Protein AF-A0A8S3XI68-F1 (afdb_monomer)

Mean predicted aligned error: 11.48 Å

Nearest PDB structures (foldseek):
  2hn2-assembly1_A  TM=7.225E-01  e=7.535E+00  Thermotoga maritima
  3q84-assembly1_A  TM=5.948E-01  e=7.078E+00  Homo sapiens

Secondary structure (DSSP, 8-state):
---HHHHHHHHHHTT--HHHHHHHHHHHHHHHHHHHHHHHHHHHHHHHHHHHHHHHHHHHHHH---TT-HHHHHHHHHHHHHHHSPP-

Sequence (88 aa):
MKRLYESKPLQNYSKYTGSLRKTKFVALKRGLKSQLSLFTKANTKQESAALASFRVALEIGKRGKPFTDGEMVKECLIAVVEKICPKK

Radius of gyration: 25.48 Å; Cα contacts (8 Å, |Δi|>4): 32; chains: 1; bounding box: 45×17×73 Å

Solvent-accessible surface area (backbone atoms only — not comparable to full-atom values): 5105 Å² total; per-residue (Å²): 134,83,58,76,77,62,59,59,55,52,69,72,46,64,84,48,50,78,69,57,33,53,54,51,49,54,52,48,54,50,52,51,50,58,62,48,49,55,56,54,58,54,45,57,56,51,51,28,49,51,54,20,51,52,51,36,52,50,53,46,63,74,65,73,58,66,90,79,40,65,68,63,49,51,53,37,51,51,54,31,48,70,48,65,48,80,84,128

Organism: Parnassius apollo (NCBI:txid110799)

Structure (mmCIF, N/CA/C/O backbone):
data_AF-A0A8S3XI68-F1
#
_entry.id   AF-A0A8S3XI68-F1
#
loop_
_atom_site.group_PDB
_atom_site.id
_atom_site.type_symbol
_atom_site.label_atom_id
_atom_site.label_alt_id
_atom_site.label_comp_id
_atom_site.label_asym_id
_atom_site.label_entity_id
_atom_site.label_seq_id
_atom_site.pdbx_PDB_ins_code
_atom_site.Cartn_x
_atom_site.Cartn_y
_atom_site.Cartn_z
_atom_site.occupancy
_atom_site.B_iso_or_equiv
_atom_site.auth_seq_id
_atom_site.auth_comp_id
_atom_site.auth_asym_id
_atom_site.auth_atom_id
_atom_site.pdbx_PDB_model_num
ATOM 1 N N . MET A 1 1 ? 4.104 0.525 48.383 1.00 55.22 1 MET A N 1
ATOM 2 C CA . MET A 1 1 ? 4.263 1.416 47.211 1.00 55.22 1 MET A CA 1
ATOM 3 C C . MET A 1 1 ? 3.293 0.946 46.128 1.00 55.22 1 MET A C 1
ATOM 5 O O . MET A 1 1 ? 3.478 -0.140 45.597 1.00 55.22 1 MET A O 1
ATOM 9 N N . LYS A 1 2 ? 2.183 1.658 45.895 1.00 58.44 2 LYS A N 1
ATOM 10 C CA . LYS A 1 2 ? 1.139 1.218 44.947 1.00 58.44 2 LYS A CA 1
ATOM 11 C C . LYS A 1 2 ? 1.614 1.519 43.522 1.00 58.44 2 LYS A C 1
ATOM 13 O O . LYS A 1 2 ? 2.018 2.651 43.259 1.00 58.44 2 LYS A O 1
ATOM 18 N N . ARG A 1 3 ? 1.626 0.525 42.626 1.00 68.31 3 ARG A N 1
ATOM 19 C CA . ARG A 1 3 ? 2.145 0.693 41.257 1.00 68.31 3 ARG A CA 1
ATOM 20 C C . ARG A 1 3 ? 1.352 1.788 40.540 1.00 68.31 3 ARG A C 1
ATOM 22 O O . ARG A 1 3 ? 0.127 1.742 40.505 1.00 68.31 3 ARG A O 1
ATOM 29 N N . LEU A 1 4 ? 2.047 2.754 39.938 1.00 60.59 4 LEU A N 1
ATOM 30 C CA . LEU A 1 4 ? 1.448 3.891 39.218 1.00 60.59 4 LEU A CA 1
ATOM 31 C C . LEU A 1 4 ? 0.504 3.446 38.078 1.00 60.59 4 LEU A C 1
ATOM 33 O O . LEU A 1 4 ? -0.412 4.172 37.695 1.00 60.59 4 LEU A O 1
ATOM 37 N N . TYR A 1 5 ? 0.714 2.228 37.570 1.00 57.50 5 TYR A N 1
ATOM 38 C CA . TYR A 1 5 ? -0.152 1.560 36.601 1.00 57.50 5 TYR A CA 1
ATOM 39 C C . TYR A 1 5 ? -1.535 1.202 37.165 1.00 57.50 5 TYR A C 1
ATOM 41 O O . TYR A 1 5 ? -2.513 1.223 36.432 1.00 57.50 5 TYR A O 1
ATOM 49 N N . GLU A 1 6 ? -1.648 0.897 38.457 1.00 57.41 6 GLU A N 1
ATOM 50 C CA . GLU A 1 6 ? -2.902 0.452 39.078 1.00 57.41 6 GLU A CA 1
ATOM 51 C C . GLU A 1 6 ? -3.796 1.630 39.502 1.00 57.41 6 GLU A C 1
ATOM 53 O O . GLU A 1 6 ? -5.011 1.477 39.596 1.00 57.41 6 GLU A O 1
ATOM 58 N N . SER A 1 7 ? -3.239 2.822 39.741 1.00 61.94 7 SER A N 1
ATOM 59 C CA . SER A 1 7 ? -4.006 3.948 40.297 1.00 61.94 7 SER A CA 1
ATOM 60 C C . SER A 1 7 ? -4.820 4.722 39.255 1.00 61.94 7 SER A C 1
ATOM 62 O O . SER A 1 7 ? -5.972 5.069 39.512 1.00 61.94 7 SER A O 1
ATOM 64 N N . LYS A 1 8 ? -4.265 4.972 38.063 1.00 60.28 8 LYS A N 1
ATOM 65 C CA . LYS A 1 8 ? -4.901 5.839 37.051 1.00 60.28 8 LYS A CA 1
ATOM 66 C C . LYS A 1 8 ? -5.974 5.146 36.192 1.00 60.28 8 LYS A C 1
ATOM 68 O O . LYS A 1 8 ? -7.012 5.762 35.958 1.00 60.28 8 LYS A O 1
ATOM 73 N N . PRO A 1 9 ? -5.810 3.903 35.707 1.00 63.47 9 PRO A N 1
ATOM 74 C CA . PRO A 1 9 ? -6.841 3.236 34.910 1.00 63.47 9 PRO A CA 1
ATOM 75 C C . PRO A 1 9 ? -8.039 2.819 35.768 1.00 63.47 9 PRO A C 1
ATOM 77 O O . PRO A 1 9 ? -9.183 3.031 35.376 1.00 63.47 9 PRO A O 1
ATOM 80 N N . LEU A 1 10 ? -7.802 2.288 36.971 1.00 62.25 10 LEU A N 1
ATOM 81 C CA . LEU A 1 10 ? -8.884 1.770 37.808 1.00 62.25 10 LEU A CA 1
ATOM 82 C C . LEU A 1 10 ? -9.868 2.878 38.221 1.00 62.25 10 LEU A C 1
ATOM 84 O O . LEU A 1 10 ? -11.075 2.683 38.123 1.00 62.25 10 LEU A O 1
ATOM 88 N N . GLN A 1 11 ? -9.369 4.065 38.587 1.00 65.06 11 GLN A N 1
ATOM 89 C CA . GLN A 1 11 ? -10.216 5.219 38.921 1.00 65.06 11 GLN A CA 1
ATOM 90 C C . GLN A 1 11 ? -10.959 5.802 37.709 1.00 65.06 11 GLN A C 1
ATOM 92 O O . GLN A 1 11 ? -12.103 6.230 37.833 1.00 65.06 11 GLN A O 1
ATOM 97 N N . ASN A 1 12 ? -10.341 5.804 36.525 1.00 72.56 12 ASN A N 1
ATOM 98 C CA . ASN A 1 12 ? -10.939 6.408 35.332 1.00 72.56 12 ASN A CA 1
ATOM 99 C C . ASN A 1 12 ? -11.960 5.504 34.629 1.00 72.56 12 ASN A C 1
ATOM 101 O O . ASN A 1 12 ? -12.847 6.012 33.935 1.00 72.56 12 ASN A O 1
ATOM 105 N N . TYR A 1 13 ? -11.847 4.183 34.799 1.00 76.25 13 TYR A N 1
ATOM 106 C CA . TYR A 1 13 ? -12.695 3.206 34.115 1.00 76.25 13 TYR A CA 1
ATOM 107 C C . TYR A 1 13 ? -13.696 2.478 35.022 1.00 76.25 13 TYR A C 1
ATOM 109 O O . TYR A 1 13 ? -14.611 1.846 34.493 1.00 76.25 13 TYR A O 1
ATOM 117 N N . SER A 1 14 ? -13.597 2.608 36.352 1.00 82.12 14 SER A N 1
ATOM 118 C CA .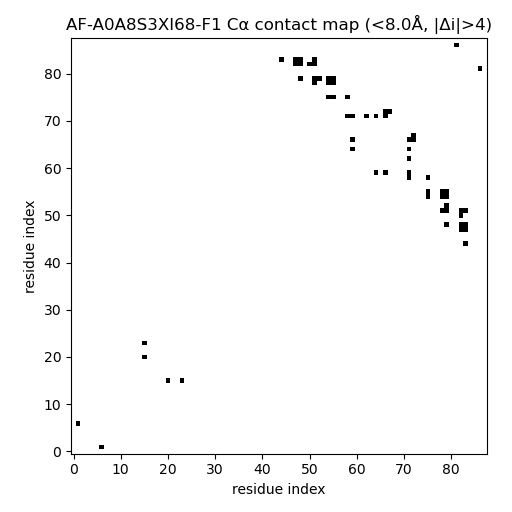 SER A 1 14 ? -14.562 2.033 37.309 1.00 82.12 14 SER A CA 1
ATOM 1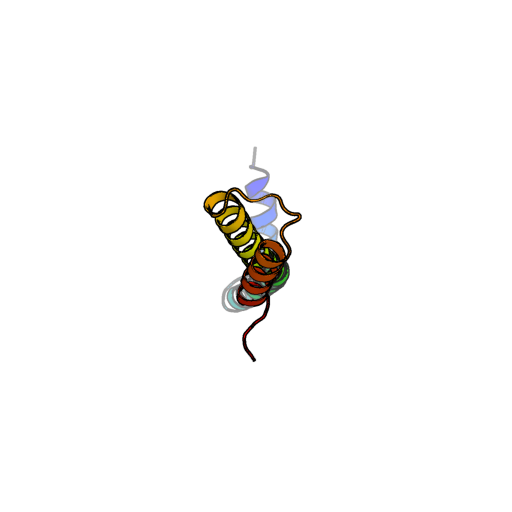19 C C . SER A 1 14 ? -16.009 2.462 37.037 1.00 82.12 14 SER A C 1
ATOM 121 O O . SER A 1 14 ? -16.926 1.661 37.197 1.00 82.12 14 SER A O 1
ATOM 123 N N . LYS A 1 15 ? -16.210 3.689 36.535 1.00 84.38 15 LYS A N 1
ATOM 124 C CA . LYS A 1 15 ? -17.519 4.238 36.139 1.00 84.38 15 LYS A CA 1
ATOM 125 C C . LYS A 1 15 ? -18.185 3.524 34.959 1.00 84.38 15 LYS A C 1
ATOM 127 O O . LYS A 1 15 ? -19.372 3.712 34.720 1.00 84.38 15 LYS A O 1
ATOM 132 N N . TYR A 1 16 ? -17.441 2.728 34.190 1.00 86.75 16 TYR A N 1
ATOM 133 C CA . TYR A 1 16 ? -17.978 1.999 33.045 1.00 86.75 16 TYR A CA 1
ATOM 134 C C . TYR A 1 16 ? -18.355 0.572 33.449 1.00 86.75 16 TYR A C 1
ATOM 136 O O . TYR A 1 16 ? -17.516 -0.335 33.478 1.00 86.75 16 TYR A O 1
ATOM 144 N N . THR A 1 17 ? -19.641 0.345 33.696 1.00 90.44 17 THR A N 1
ATOM 145 C CA . THR A 1 17 ? -20.228 -0.970 33.994 1.00 90.44 17 THR A CA 1
ATOM 146 C C . THR A 1 17 ? -21.374 -1.285 33.023 1.00 90.44 17 THR A C 1
ATOM 148 O O . THR A 1 17 ? -21.836 -0.411 32.289 1.00 90.44 17 THR A O 1
ATOM 151 N N . GLY A 1 18 ? -21.777 -2.559 32.940 1.00 92.12 18 GLY A N 1
ATOM 152 C CA . GLY A 1 18 ? -22.948 -3.002 32.169 1.00 92.12 18 GLY A CA 1
ATOM 153 C C . GLY A 1 18 ? -23.012 -2.490 30.722 1.00 92.12 18 GLY A C 1
ATOM 154 O O . GLY A 1 18 ? -22.089 -2.692 29.925 1.00 92.12 18 GLY A O 1
ATOM 155 N N . SER A 1 19 ? -24.123 -1.833 30.379 1.00 91.31 19 SER A N 1
ATOM 156 C CA . SER A 1 19 ? -24.381 -1.258 29.052 1.00 91.31 19 SER A CA 1
ATOM 157 C C . SER A 1 19 ? -23.416 -0.123 28.703 1.00 91.31 19 SER A C 1
ATOM 159 O O . SER A 1 19 ? -22.903 -0.078 27.586 1.00 91.31 19 SER A O 1
A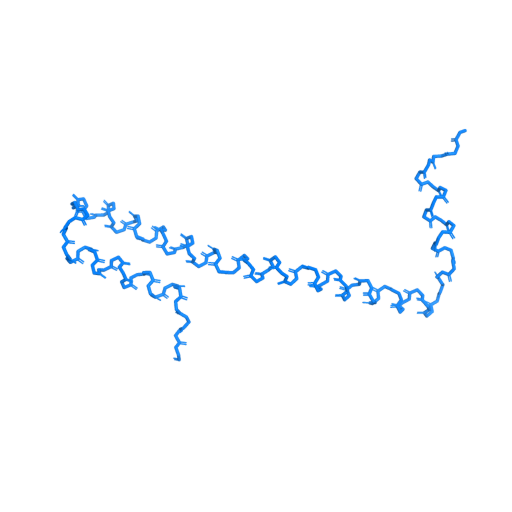TOM 161 N N . LEU A 1 20 ? -23.083 0.742 29.664 1.00 91.81 20 LEU A N 1
ATOM 162 C CA . LEU A 1 20 ? -22.192 1.882 29.449 1.00 91.81 20 LEU A CA 1
ATOM 163 C C . LEU A 1 20 ? -20.783 1.428 29.040 1.00 91.81 20 LEU A C 1
ATOM 165 O O . LEU A 1 20 ? -20.155 2.031 28.165 1.00 91.81 20 LEU A O 1
ATOM 169 N N . ARG A 1 21 ? -20.312 0.311 29.612 1.00 93.06 21 ARG A N 1
ATOM 170 C CA . ARG A 1 21 ? -19.058 -0.336 29.198 1.00 93.06 21 ARG A CA 1
ATOM 171 C C . ARG A 1 21 ? -19.114 -0.799 27.744 1.00 93.06 21 ARG A C 1
ATOM 173 O O . ARG A 1 21 ? -18.179 -0.522 26.993 1.00 93.06 21 ARG A O 1
ATOM 180 N N . LYS A 1 22 ? -20.203 -1.458 27.332 1.00 94.56 22 LYS A N 1
ATOM 181 C CA . LYS A 1 22 ? -20.392 -1.914 25.941 1.00 94.56 22 LYS A CA 1
ATOM 182 C C . LYS A 1 22 ? -20.385 -0.730 24.973 1.00 94.56 22 LYS A C 1
ATOM 184 O O . LYS A 1 22 ? -19.649 -0.754 23.988 1.00 94.56 22 LYS A O 1
ATOM 189 N N . THR A 1 23 ? -21.115 0.338 25.291 1.00 94.88 23 THR A N 1
ATOM 190 C CA . THR A 1 23 ? -21.170 1.552 24.463 1.00 94.88 23 THR A CA 1
ATOM 191 C C . THR A 1 23 ? -19.797 2.207 24.326 1.00 94.88 23 THR A C 1
ATOM 193 O O . THR A 1 23 ? -19.366 2.518 23.213 1.00 94.88 23 THR A O 1
ATOM 196 N N . LYS A 1 24 ? -19.059 2.363 25.435 1.00 93.81 24 LYS A N 1
ATOM 197 C CA . LYS A 1 24 ? -17.703 2.929 25.404 1.00 93.81 24 LYS A CA 1
ATOM 198 C C . LYS A 1 24 ? -16.746 2.056 24.592 1.00 93.81 24 LYS A C 1
ATOM 200 O O . LYS A 1 24 ? -15.966 2.593 23.810 1.00 93.81 24 LYS A O 1
ATOM 205 N N . PHE A 1 25 ? -16.833 0.734 24.726 1.00 92.56 25 PHE A N 1
ATOM 206 C CA . PHE A 1 25 ? -16.021 -0.205 23.953 1.00 92.56 25 PHE A CA 1
ATOM 207 C C . PHE A 1 25 ? -16.278 -0.088 22.446 1.00 92.56 25 PHE A C 1
ATOM 209 O O . PHE A 1 25 ? -15.331 0.021 21.668 1.00 92.56 25 PHE A O 1
ATOM 216 N N . VAL A 1 26 ? -17.544 -0.040 22.022 1.00 96.44 26 VAL A N 1
ATOM 217 C CA . VAL A 1 26 ? -17.901 0.141 20.604 1.00 96.44 26 VAL A CA 1
ATOM 218 C C . VAL A 1 26 ? -17.385 1.482 20.076 1.00 96.44 26 VAL A C 1
ATOM 220 O O . VAL A 1 26 ? -16.807 1.529 18.988 1.00 96.44 26 VAL A O 1
ATOM 223 N N . ALA A 1 27 ? -17.523 2.557 20.857 1.00 95.38 27 ALA A N 1
ATOM 224 C CA . ALA A 1 27 ? -17.003 3.872 20.491 1.00 95.38 27 ALA A CA 1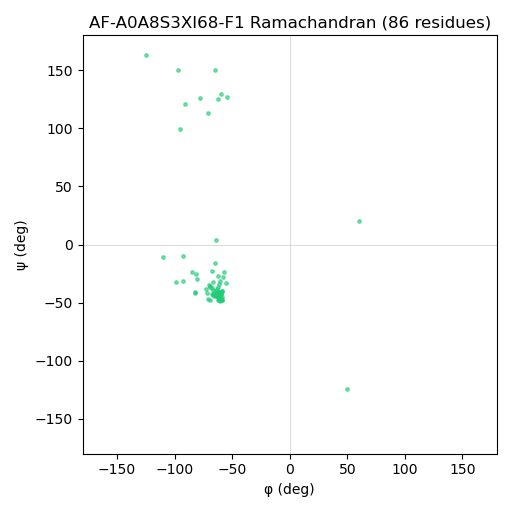
ATOM 225 C C . ALA A 1 27 ? -15.473 3.863 20.321 1.00 95.38 27 ALA A C 1
ATOM 227 O O . ALA A 1 27 ? -14.969 4.384 19.326 1.00 95.38 27 ALA A O 1
ATOM 228 N N . LEU A 1 28 ? -14.743 3.225 21.243 1.00 94.44 28 LEU A N 1
ATOM 229 C CA . LEU A 1 28 ? -13.287 3.073 21.159 1.00 94.44 28 LEU A CA 1
ATOM 230 C C . LEU A 1 28 ? -12.873 2.231 19.950 1.00 94.44 28 LEU A C 1
ATOM 232 O O . LEU A 1 28 ? -11.986 2.636 19.204 1.00 94.44 28 LEU A O 1
ATOM 236 N N . LYS A 1 29 ? -13.551 1.107 19.694 1.00 95.75 29 LYS A N 1
ATOM 237 C CA . LYS A 1 29 ? -13.293 0.258 18.522 1.00 95.75 29 LYS A CA 1
ATOM 238 C C . LYS A 1 29 ? -13.504 1.024 17.215 1.00 95.75 29 LYS A C 1
ATOM 240 O O . LYS A 1 29 ? -12.716 0.875 16.284 1.00 95.75 29 LYS A O 1
ATOM 245 N N . ARG A 1 30 ? -14.547 1.856 17.138 1.00 95.75 30 ARG A N 1
ATOM 246 C CA . ARG A 1 30 ? -14.800 2.729 15.983 1.00 95.75 30 ARG A CA 1
ATOM 247 C C . ARG A 1 30 ? -13.709 3.789 15.827 1.00 95.75 30 ARG A C 1
ATOM 249 O O . ARG A 1 30 ? -13.224 3.975 14.716 1.00 95.75 30 ARG A O 1
ATOM 256 N N . GLY A 1 31 ? -13.298 4.432 16.921 1.00 94.88 31 GLY A N 1
ATOM 257 C CA . GLY A 1 31 ? -12.197 5.400 16.923 1.00 94.88 31 GLY A CA 1
ATOM 258 C C . GLY A 1 31 ? -10.886 4.783 16.435 1.00 94.88 31 GLY A C 1
ATOM 259 O O . GLY A 1 31 ? -10.274 5.304 15.507 1.00 94.88 31 GLY A O 1
ATOM 260 N N . LEU A 1 32 ? -10.529 3.610 16.965 1.00 93.00 32 LEU A N 1
ATOM 261 C CA . LEU A 1 32 ? -9.350 2.857 16.539 1.00 93.00 32 LEU A CA 1
ATOM 262 C C . LEU A 1 32 ? -9.408 2.511 15.048 1.00 93.00 32 LEU A C 1
ATOM 264 O O . LEU A 1 32 ? -8.452 2.762 14.323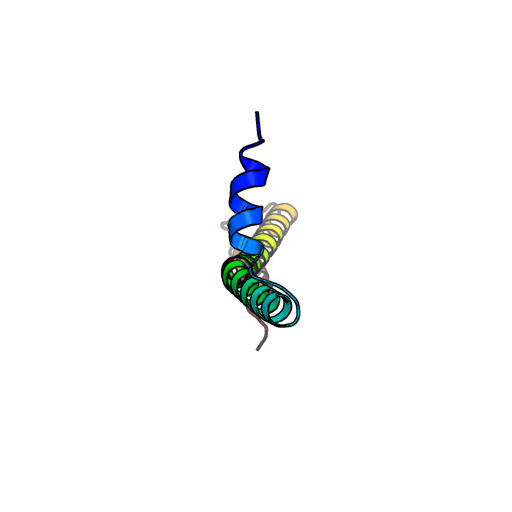 1.00 93.00 32 LEU A O 1
ATOM 268 N N . LYS A 1 33 ? -10.537 1.982 14.559 1.00 91.06 33 LYS A N 1
ATOM 269 C CA . LYS A 1 33 ? -10.714 1.702 13.125 1.00 91.06 33 LYS A CA 1
ATOM 270 C C . LYS A 1 33 ? -10.556 2.960 12.271 1.00 91.06 33 LYS A C 1
ATOM 272 O O . LYS A 1 33 ? -9.938 2.891 11.216 1.00 91.06 33 LYS A O 1
ATOM 277 N N . SER A 1 34 ? -11.081 4.098 12.723 1.00 89.56 34 SER A N 1
ATOM 278 C CA . SER A 1 34 ? -10.928 5.376 12.022 1.00 89.56 34 SER A CA 1
ATOM 279 C C . SER A 1 34 ? -9.461 5.796 11.935 1.00 89.56 34 SER A C 1
ATOM 281 O O . SER A 1 34 ? -9.005 6.170 10.859 1.00 89.56 34 SER A O 1
ATOM 283 N N . GLN A 1 35 ? -8.707 5.681 13.032 1.00 89.69 35 GLN A N 1
ATOM 284 C CA . GLN A 1 35 ? -7.271 5.978 13.053 1.00 89.69 35 GLN A CA 1
ATOM 285 C C . GLN A 1 35 ? -6.486 5.024 12.139 1.00 89.69 35 GLN A C 1
ATOM 287 O O . GLN A 1 35 ? -5.674 5.464 11.329 1.00 89.69 35 GLN A O 1
ATOM 292 N N . LEU A 1 36 ? -6.788 3.724 12.198 1.00 87.88 36 LEU A N 1
ATOM 293 C CA . LEU A 1 36 ? -6.169 2.702 11.346 1.00 87.88 36 LEU A CA 1
ATOM 294 C C . LEU A 1 36 ? -6.547 2.829 9.864 1.00 87.88 36 LEU A C 1
ATOM 296 O O . LEU A 1 36 ? -5.804 2.369 8.995 1.00 87.88 36 LEU A O 1
ATOM 300 N N . SER A 1 37 ? -7.675 3.468 9.546 1.00 85.06 37 SER A N 1
ATOM 301 C CA . SER A 1 37 ? -8.116 3.659 8.159 1.00 85.06 37 SER A CA 1
ATOM 302 C C . SER A 1 37 ? -7.135 4.498 7.330 1.00 85.06 37 SER A C 1
ATOM 304 O O . SER A 1 37 ? -7.045 4.313 6.119 1.00 85.06 37 SER A O 1
ATOM 306 N N . LEU A 1 38 ? -6.368 5.390 7.969 1.00 78.00 38 LEU A N 1
ATOM 307 C CA . LEU A 1 38 ? -5.333 6.182 7.303 1.00 78.00 38 LEU A CA 1
ATOM 308 C C . LEU A 1 38 ? -4.138 5.308 6.905 1.00 78.00 38 LEU A C 1
ATOM 310 O O . LEU A 1 38 ? -3.703 5.346 5.756 1.00 78.00 38 LEU A O 1
ATOM 314 N N . PHE A 1 39 ? -3.664 4.469 7.830 1.00 77.81 39 PHE A N 1
ATOM 315 C CA . PHE A 1 39 ? -2.539 3.561 7.597 1.00 77.81 39 PHE A CA 1
ATOM 316 C C . PHE A 1 39 ? -2.871 2.486 6.568 1.00 77.81 39 PHE A C 1
ATOM 318 O O . PHE A 1 39 ? -2.079 2.225 5.672 1.00 77.81 39 PHE A O 1
ATOM 325 N N . THR A 1 40 ? -4.065 1.900 6.643 1.00 76.62 40 THR A N 1
ATOM 326 C CA . THR A 1 40 ? -4.507 0.891 5.667 1.00 76.62 40 THR A CA 1
ATOM 327 C C . THR A 1 40 ? -4.618 1.474 4.257 1.00 76.62 40 THR A C 1
ATOM 329 O O . THR A 1 40 ? -4.102 0.881 3.314 1.00 76.62 40 THR A O 1
ATOM 332 N N . LYS A 1 41 ? -5.193 2.674 4.093 1.00 73.25 41 LYS A N 1
ATOM 333 C CA . LYS A 1 41 ? -5.241 3.361 2.789 1.00 73.25 41 LYS A CA 1
ATOM 334 C C . LYS A 1 41 ? -3.848 3.691 2.247 1.00 73.25 41 LYS A C 1
ATOM 336 O O . LYS A 1 41 ? -3.608 3.488 1.059 1.00 73.25 41 LYS A O 1
ATOM 341 N N . ALA A 1 42 ? -2.942 4.180 3.095 1.00 70.75 42 ALA A N 1
ATOM 342 C CA . ALA A 1 42 ? -1.563 4.457 2.698 1.00 70.75 42 ALA A CA 1
ATOM 343 C C . ALA A 1 42 ? -0.827 3.173 2.272 1.00 70.75 42 ALA A C 1
ATOM 345 O O . ALA A 1 42 ? -0.180 3.159 1.226 1.00 70.75 42 ALA A O 1
ATOM 346 N N . ASN A 1 43 ? -1.015 2.081 3.019 1.00 72.31 43 ASN A N 1
ATOM 347 C CA . ASN A 1 43 ? -0.346 0.812 2.759 1.00 72.31 43 ASN A CA 1
ATOM 348 C C . ASN A 1 43 ? -0.763 0.199 1.411 1.00 72.31 43 ASN A C 1
ATOM 350 O O . ASN A 1 43 ? 0.097 -0.195 0.637 1.00 72.31 43 ASN A O 1
ATOM 354 N N . THR A 1 44 ? -2.055 0.222 1.053 1.00 70.69 44 THR A N 1
ATOM 355 C CA . THR A 1 44 ? -2.511 -0.357 -0.234 1.00 70.69 44 THR A CA 1
ATOM 356 C C . THR A 1 44 ? -1.871 0.287 -1.471 1.00 70.69 44 THR A C 1
ATOM 358 O O . THR A 1 44 ? -1.480 -0.408 -2.409 1.00 70.69 44 THR A O 1
ATOM 361 N N . LYS A 1 45 ? -1.709 1.618 -1.481 1.00 72.25 45 LYS A N 1
ATOM 362 C CA . LYS A 1 45 ? -1.029 2.316 -2.584 1.00 72.25 45 LYS A CA 1
ATOM 363 C C . LYS A 1 45 ? 0.454 1.961 -2.618 1.00 72.25 45 LYS A C 1
ATOM 365 O O . LYS A 1 45 ? 1.000 1.699 -3.686 1.00 72.25 45 LYS A O 1
ATOM 370 N N . GLN A 1 46 ? 1.092 1.912 -1.455 1.00 81.69 46 GLN A N 1
ATOM 371 C CA . GLN A 1 46 ? 2.512 1.607 -1.351 1.00 81.69 46 GLN A CA 1
ATOM 372 C C . GLN A 1 46 ? 2.833 0.159 -1.744 1.00 81.69 46 GLN A C 1
ATOM 374 O O . GLN A 1 46 ? 3.822 -0.075 -2.432 1.00 81.69 46 GLN A O 1
ATOM 379 N N . GLU A 1 47 ? 1.964 -0.793 -1.405 1.00 86.06 47 GLU A N 1
ATOM 380 C CA . GLU A 1 47 ? 2.064 -2.191 -1.835 1.00 86.06 47 GLU A CA 1
ATOM 381 C C . GLU A 1 47 ? 1.984 -2.323 -3.360 1.00 86.06 47 GLU A C 1
ATOM 383 O O . GLU A 1 47 ? 2.831 -2.984 -3.964 1.00 86.06 47 GLU A O 1
ATOM 388 N N . SER A 1 48 ? 1.022 -1.650 -4.006 1.00 85.25 48 SER A N 1
ATOM 389 C CA . SER A 1 48 ? 0.925 -1.659 -5.476 1.00 85.25 48 SER A CA 1
ATOM 390 C C . SER A 1 48 ? 2.173 -1.080 -6.150 1.00 85.25 48 SER A C 1
ATOM 392 O O . SER A 1 48 ? 2.676 -1.660 -7.114 1.00 85.25 48 SER A O 1
ATOM 394 N N . ALA A 1 49 ? 2.722 0.011 -5.605 1.00 87.31 49 ALA A N 1
ATOM 395 C CA . ALA A 1 49 ? 3.936 0.635 -6.115 1.00 87.31 49 ALA A CA 1
ATOM 396 C C . ALA A 1 49 ? 5.163 -0.269 -5.920 1.00 87.31 49 ALA A C 1
ATOM 398 O O . ALA A 1 49 ? 5.950 -0.439 -6.848 1.00 87.31 49 ALA A O 1
ATOM 399 N N . ALA A 1 50 ? 5.305 -0.908 -4.755 1.00 90.56 50 ALA A N 1
ATOM 400 C CA . ALA A 1 50 ? 6.393 -1.847 -4.489 1.00 90.56 50 ALA A CA 1
ATOM 401 C C . ALA A 1 50 ? 6.349 -3.055 -5.440 1.00 90.56 50 ALA A C 1
ATOM 403 O O . ALA A 1 50 ? 7.365 -3.414 -6.037 1.00 90.56 50 ALA A O 1
ATOM 404 N N . LEU A 1 51 ? 5.167 -3.646 -5.647 1.00 89.94 51 LEU A N 1
ATOM 405 C CA . LEU A 1 51 ? 4.977 -4.752 -6.592 1.00 89.94 51 LEU A CA 1
ATOM 406 C C . LEU A 1 51 ? 5.298 -4.348 -8.036 1.00 89.94 51 LEU A C 1
ATOM 408 O O . LEU A 1 51 ? 5.908 -5.131 -8.768 1.00 89.94 51 LEU A O 1
ATOM 412 N N . ALA A 1 52 ? 4.905 -3.139 -8.446 1.00 90.94 52 ALA A N 1
ATOM 413 C CA . ALA A 1 52 ? 5.242 -2.598 -9.757 1.00 90.94 52 ALA A CA 1
ATOM 414 C C . ALA A 1 52 ? 6.766 -2.453 -9.925 1.00 90.94 52 ALA A C 1
ATOM 416 O O . ALA A 1 52 ? 7.319 -2.942 -10.910 1.00 90.94 52 ALA A O 1
ATOM 417 N N . SER A 1 53 ? 7.456 -1.879 -8.935 1.00 90.81 53 SER A N 1
ATOM 418 C CA . SER A 1 53 ? 8.917 -1.723 -8.946 1.00 90.81 53 SER A CA 1
ATOM 419 C C . SER A 1 53 ? 9.651 -3.059 -9.041 1.00 90.81 53 SER A C 1
ATOM 421 O O . SER A 1 53 ? 10.586 -3.187 -9.831 1.00 90.81 53 SER A O 1
ATOM 423 N N . PHE A 1 54 ? 9.210 -4.083 -8.301 1.00 91.69 54 PHE A N 1
ATOM 424 C CA . PHE A 1 54 ? 9.801 -5.420 -8.409 1.00 91.69 54 PHE A CA 1
ATOM 425 C C . PHE A 1 54 ? 9.615 -6.031 -9.800 1.00 91.69 54 PHE A C 1
ATOM 427 O O . PHE A 1 54 ? 10.537 -6.663 -10.314 1.00 91.69 54 PHE A O 1
ATOM 434 N N . ARG A 1 55 ? 8.459 -5.820 -10.442 1.00 89.12 55 ARG A N 1
ATOM 435 C CA . ARG A 1 55 ? 8.244 -6.271 -11.824 1.00 89.12 55 ARG A CA 1
ATOM 436 C C . ARG A 1 55 ? 9.167 -5.572 -12.817 1.00 89.12 55 ARG A C 1
ATOM 438 O O . ARG A 1 55 ? 9.715 -6.240 -13.687 1.00 89.12 55 ARG A O 1
ATOM 445 N N . VAL A 1 56 ? 9.358 -4.262 -12.677 1.00 89.81 56 VAL A N 1
ATOM 446 C CA . VAL A 1 56 ? 10.287 -3.499 -13.525 1.00 89.81 56 VAL A CA 1
ATOM 447 C C . VAL A 1 56 ? 11.718 -4.003 -13.342 1.00 89.81 56 VAL A C 1
ATOM 449 O O . VAL A 1 56 ? 12.387 -4.305 -14.326 1.00 89.81 56 VAL A O 1
ATOM 452 N N . ALA A 1 57 ? 12.169 -4.176 -12.096 1.00 89.38 57 ALA A N 1
ATOM 453 C CA . ALA A 1 57 ? 13.498 -4.711 -11.804 1.00 89.38 57 ALA A CA 1
ATOM 454 C C . ALA A 1 57 ? 13.702 -6.114 -12.401 1.00 89.38 57 ALA A C 1
ATOM 456 O O . ALA A 1 57 ? 14.765 -6.402 -12.951 1.00 89.38 57 ALA A O 1
ATOM 457 N N . LEU A 1 58 ? 12.672 -6.966 -12.343 1.00 88.38 58 LEU A N 1
ATOM 458 C CA . LEU A 1 58 ? 12.702 -8.292 -12.952 1.00 88.38 58 LEU A CA 1
ATOM 459 C C . LEU A 1 58 ? 12.871 -8.223 -14.478 1.00 88.38 58 LEU A C 1
ATOM 461 O O . LEU A 1 58 ? 13.696 -8.958 -15.017 1.00 88.38 58 LEU A O 1
ATOM 465 N N . GLU A 1 59 ? 12.138 -7.350 -15.174 1.00 84.81 59 GLU A N 1
ATOM 466 C CA . GLU A 1 59 ? 12.266 -7.241 -16.635 1.00 84.81 59 GLU A CA 1
ATOM 467 C C . GLU A 1 59 ? 13.595 -6.639 -17.075 1.00 84.81 59 GLU A C 1
ATOM 469 O O . GLU A 1 59 ? 14.177 -7.118 -18.051 1.00 84.81 59 GLU A O 1
ATOM 474 N N . ILE A 1 60 ? 14.119 -5.665 -16.327 1.00 85.69 60 ILE A N 1
ATOM 475 C CA . ILE A 1 60 ? 15.468 -5.133 -16.553 1.00 85.69 60 ILE A CA 1
ATOM 476 C C . ILE A 1 60 ? 16.502 -6.256 -16.390 1.00 85.69 60 ILE A C 1
ATOM 478 O O . ILE A 1 60 ? 17.340 -6.463 -17.269 1.00 85.69 60 ILE A O 1
ATOM 482 N N . GLY A 1 61 ? 16.407 -7.029 -15.301 1.00 86.00 61 GLY A N 1
ATOM 483 C CA . GLY A 1 61 ? 17.326 -8.129 -15.010 1.00 86.00 61 GLY A CA 1
ATOM 484 C C . GLY A 1 61 ? 17.290 -9.249 -16.053 1.00 86.00 61 GLY A C 1
ATOM 485 O O . GLY A 1 61 ? 18.343 -9.730 -16.461 1.00 86.00 61 GLY A O 1
ATOM 486 N N . LYS A 1 62 ? 16.102 -9.640 -16.534 1.00 85.06 62 LYS A N 1
ATOM 487 C CA . LYS A 1 62 ? 15.967 -10.681 -17.570 1.00 85.06 62 LYS A CA 1
ATOM 488 C C . LYS A 1 62 ? 16.546 -10.265 -18.915 1.00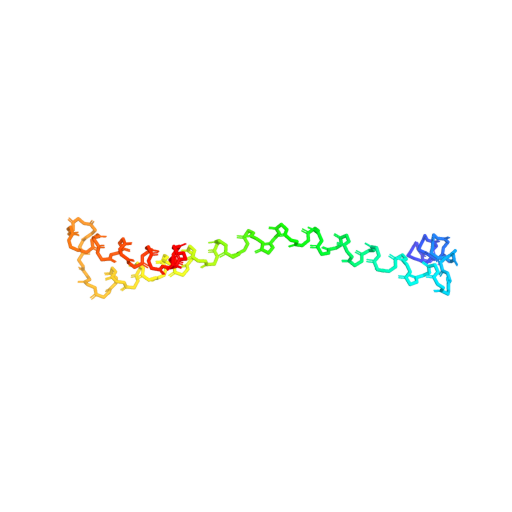 85.06 62 LYS A C 1
ATOM 490 O O . LYS A 1 62 ? 17.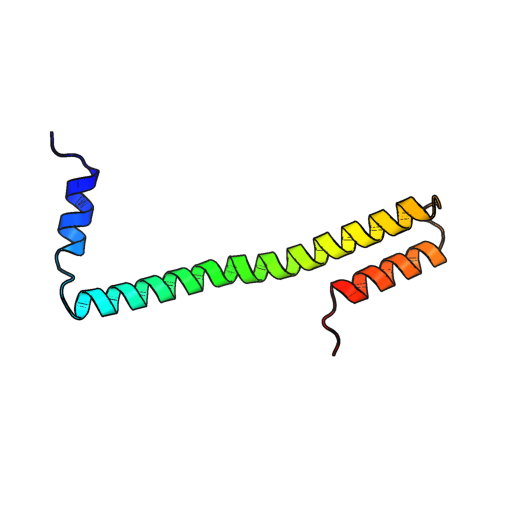090 -11.103 -19.627 1.00 85.06 62 LYS A O 1
ATOM 495 N N . ARG A 1 63 ? 16.359 -9.002 -19.301 1.00 82.44 63 ARG A N 1
ATOM 496 C CA . ARG A 1 63 ? 16.733 -8.527 -20.638 1.00 82.44 63 ARG A CA 1
ATOM 497 C C . ARG A 1 63 ? 18.216 -8.215 -20.740 1.00 82.44 63 ARG A C 1
ATOM 499 O O . ARG A 1 63 ? 18.762 -8.320 -21.832 1.00 82.44 63 ARG A O 1
ATOM 506 N N . GLY A 1 64 ? 18.852 -7.811 -19.636 1.00 76.81 64 GLY A N 1
ATOM 507 C CA . GLY A 1 64 ? 20.263 -7.412 -19.636 1.00 76.81 64 GLY A CA 1
ATOM 508 C C . GLY A 1 64 ? 20.553 -6.229 -20.568 1.00 76.81 64 GLY A C 1
ATOM 509 O O . GLY A 1 64 ? 21.689 -6.037 -20.992 1.00 76.81 64 GLY A O 1
ATOM 510 N N . LYS A 1 65 ? 19.517 -5.460 -20.926 1.00 76.00 65 LYS A N 1
ATOM 511 C CA . LYS A 1 65 ? 19.594 -4.327 -21.847 1.00 76.00 65 LYS A CA 1
ATOM 512 C C . LYS A 1 65 ? 19.715 -3.010 -21.075 1.00 76.00 65 LYS A C 1
ATOM 514 O O . LYS A 1 65 ? 19.192 -2.906 -19.964 1.00 76.00 65 LYS A O 1
ATOM 519 N N . PRO A 1 66 ? 20.374 -1.987 -21.642 1.00 72.88 66 PRO A N 1
ATOM 520 C CA . PRO A 1 66 ? 20.421 -0.669 -21.023 1.00 72.88 66 PRO A CA 1
ATOM 521 C C . PRO A 1 66 ? 19.023 -0.036 -20.965 1.00 72.88 66 PRO A C 1
ATOM 523 O O . PRO A 1 66 ? 18.199 -0.231 -21.858 1.00 72.88 66 PRO A O 1
ATOM 526 N N . PHE A 1 67 ? 18.781 0.800 -19.949 1.00 70.38 67 PHE A N 1
ATOM 527 C CA . PHE A 1 67 ? 17.523 1.547 -19.759 1.00 70.38 67 PHE A CA 1
ATOM 528 C C . PHE A 1 67 ? 17.207 2.580 -20.855 1.00 70.38 67 PHE A C 1
ATOM 530 O O . PHE A 1 67 ? 16.211 3.289 -20.792 1.00 70.38 67 PHE A O 1
ATOM 537 N N . THR A 1 68 ? 18.040 2.642 -21.888 1.00 79.69 68 THR A N 1
ATOM 538 C CA . THR A 1 68 ? 17.862 3.459 -23.085 1.00 79.69 68 THR A CA 1
ATOM 539 C C . THR A 1 68 ? 17.163 2.717 -24.230 1.00 79.69 68 THR A C 1
ATOM 541 O O . THR A 1 68 ? 16.789 3.364 -25.206 1.00 79.69 68 THR A O 1
ATOM 544 N N . ASP A 1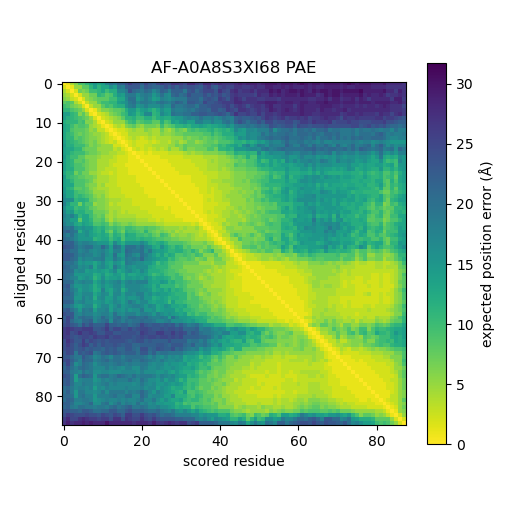 69 ? 16.956 1.393 -24.140 1.00 85.69 69 ASP A N 1
ATOM 545 C CA . ASP A 1 69 ? 16.147 0.649 -25.120 1.00 85.69 69 ASP A CA 1
ATOM 546 C C . ASP A 1 69 ? 14.661 1.012 -24.950 1.00 85.69 69 ASP A C 1
ATOM 548 O O . ASP A 1 69 ? 14.030 0.694 -23.937 1.00 85.69 69 ASP A O 1
ATOM 552 N N . GLY A 1 70 ? 14.100 1.678 -25.961 1.00 84.31 70 GLY A N 1
ATOM 553 C CA . GLY A 1 70 ? 12.720 2.158 -25.946 1.00 84.31 70 GLY A CA 1
ATOM 554 C C . GLY A 1 70 ? 11.669 1.053 -25.802 1.00 84.31 70 GLY A C 1
ATOM 555 O O . GLY A 1 70 ? 10.643 1.286 -25.159 1.00 84.31 70 GLY A O 1
ATOM 556 N N . GLU A 1 71 ? 11.918 -0.153 -26.321 1.00 85.81 71 GLU A N 1
ATOM 557 C CA . GLU A 1 71 ? 10.980 -1.273 -26.169 1.00 85.81 71 GLU A CA 1
ATOM 558 C C . GLU A 1 71 ? 11.007 -1.800 -24.731 1.00 85.81 71 GLU A C 1
ATOM 560 O O . GLU A 1 71 ? 9.957 -2.048 -24.138 1.00 85.81 71 GLU A O 1
ATOM 565 N N . MET A 1 72 ? 12.198 -1.849 -24.122 1.00 85.00 72 MET A N 1
ATOM 566 C CA . MET A 1 72 ? 12.338 -2.207 -22.710 1.00 85.00 72 MET A CA 1
ATOM 567 C C . MET A 1 72 ? 11.618 -1.201 -21.800 1.00 85.00 72 MET A C 1
ATOM 569 O O . MET A 1 72 ? 10.915 -1.597 -20.867 1.00 85.00 72 MET A O 1
ATOM 573 N N . VAL A 1 73 ? 11.758 0.100 -22.076 1.00 87.50 73 VAL A N 1
ATOM 574 C CA . VAL A 1 73 ? 11.067 1.160 -21.321 1.00 87.50 73 VAL A CA 1
ATOM 575 C C . VAL A 1 73 ? 9.549 1.025 -21.463 1.00 87.50 73 VAL A C 1
ATOM 577 O O . VAL A 1 73 ? 8.824 1.107 -20.467 1.00 87.50 73 VAL A O 1
ATOM 580 N N . LYS A 1 74 ? 9.057 0.760 -22.676 1.00 90.12 74 LYS A N 1
ATOM 581 C CA . LYS A 1 74 ? 7.631 0.561 -22.959 1.00 90.12 74 LYS A CA 1
ATOM 582 C C . LYS A 1 74 ? 7.035 -0.606 -22.171 1.00 90.12 74 LYS A C 1
ATOM 584 O O . LYS A 1 74 ? 5.979 -0.444 -21.561 1.00 90.12 74 LYS A O 1
ATOM 589 N N . GLU A 1 75 ? 7.689 -1.760 -22.128 1.00 87.25 75 GLU A N 1
ATOM 590 C CA . GLU A 1 75 ? 7.166 -2.915 -21.384 1.00 87.25 75 GLU A CA 1
ATOM 591 C C . GLU A 1 75 ? 7.226 -2.708 -19.870 1.00 87.25 75 GLU A C 1
ATOM 593 O O . GLU A 1 75 ? 6.301 -3.113 -19.161 1.00 87.25 75 GLU A O 1
ATOM 598 N N . CYS A 1 76 ? 8.260 -2.022 -19.368 1.00 88.75 76 CYS A N 1
ATOM 599 C CA . CYS A 1 76 ? 8.313 -1.612 -17.965 1.00 88.75 76 CYS A CA 1
ATOM 600 C C . CYS A 1 76 ? 7.107 -0.729 -17.609 1.00 88.75 76 CYS A C 1
ATOM 602 O O . CYS A 1 76 ? 6.448 -0.965 -16.596 1.00 88.75 76 CYS A O 1
ATOM 604 N N . LEU A 1 77 ? 6.773 0.246 -18.461 1.00 90.44 77 LEU A N 1
ATOM 605 C CA . LEU A 1 77 ? 5.614 1.121 -18.262 1.00 90.44 77 LEU A CA 1
ATOM 606 C C . LEU A 1 77 ? 4.292 0.345 -18.280 1.00 90.44 77 LEU A C 1
ATOM 608 O O . LEU A 1 77 ? 3.451 0.564 -17.408 1.00 90.44 77 LEU A O 1
ATOM 612 N N . ILE A 1 78 ? 4.119 -0.598 -19.210 1.00 89.88 78 ILE A N 1
ATOM 613 C CA . ILE A 1 78 ? 2.930 -1.464 -19.252 1.00 89.88 78 ILE A CA 1
ATOM 614 C C . ILE A 1 78 ? 2.810 -2.270 -17.950 1.00 89.88 78 ILE A C 1
ATOM 616 O O . ILE A 1 78 ? 1.748 -2.272 -17.325 1.00 89.88 78 ILE A O 1
ATOM 620 N N . ALA A 1 79 ? 3.902 -2.886 -17.486 1.00 87.25 79 ALA A N 1
ATOM 621 C CA . ALA A 1 79 ? 3.911 -3.674 -16.253 1.00 87.25 79 ALA A CA 1
ATOM 622 C C . ALA A 1 79 ? 3.559 -2.843 -15.004 1.00 87.25 79 ALA A C 1
ATOM 624 O O . ALA A 1 79 ? 2.919 -3.358 -14.082 1.00 87.25 79 ALA A O 1
ATOM 625 N N . VAL A 1 80 ? 3.952 -1.566 -14.975 1.00 90.75 80 VAL A N 1
ATOM 626 C CA . VAL A 1 80 ? 3.586 -0.622 -13.908 1.00 90.75 80 VAL A CA 1
ATOM 627 C C . VAL A 1 80 ? 2.098 -0.282 -13.968 1.00 90.75 80 VAL A C 1
ATOM 629 O O . VAL A 1 80 ? 1.412 -0.367 -12.947 1.00 90.75 80 VAL A O 1
ATOM 632 N N . VAL A 1 81 ? 1.579 0.054 -15.152 1.00 89.69 81 VAL A N 1
ATOM 633 C CA . VAL A 1 81 ? 0.161 0.398 -15.347 1.00 89.69 81 VAL A CA 1
ATOM 634 C C . VAL A 1 81 ? -0.745 -0.766 -14.944 1.00 89.69 81 VAL A C 1
ATOM 636 O O . VAL A 1 81 ? -1.717 -0.552 -14.223 1.00 89.69 81 VAL A O 1
ATOM 639 N N . GLU A 1 82 ? -0.393 -2.004 -15.302 1.00 86.50 82 GLU A N 1
ATOM 640 C CA . GLU A 1 82 ? -1.137 -3.207 -14.895 1.00 86.50 82 GLU A CA 1
ATOM 641 C C . GLU A 1 82 ? -1.258 -3.386 -13.373 1.00 86.50 82 GLU A C 1
ATOM 643 O O . GLU A 1 82 ? -2.194 -4.039 -12.904 1.00 86.50 82 GLU A O 1
ATOM 648 N N . LYS A 1 83 ? -0.294 -2.874 -12.599 1.00 84.31 83 LYS A N 1
ATOM 649 C CA . LYS A 1 83 ? -0.240 -3.046 -11.14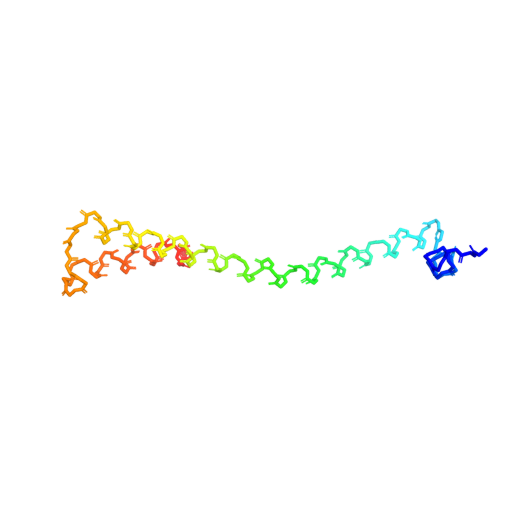0 1.00 84.31 83 LYS A CA 1
ATOM 650 C C . LYS A 1 83 ? -0.780 -1.856 -10.361 1.00 84.31 83 LYS A C 1
ATOM 652 O O . LYS A 1 83 ? -1.332 -2.065 -9.283 1.00 84.31 83 LYS A O 1
ATOM 657 N N . ILE A 1 84 ? -0.633 -0.642 -10.885 1.00 85.50 84 ILE A N 1
ATOM 658 C CA . ILE A 1 84 ? -1.051 0.590 -10.203 1.00 85.50 84 ILE A CA 1
ATOM 659 C C . ILE A 1 84 ? -2.478 0.996 -10.590 1.00 85.50 84 ILE A C 1
ATOM 661 O O . ILE A 1 84 ? -3.197 1.563 -9.765 1.00 85.50 84 ILE A O 1
ATOM 665 N N . CYS A 1 85 ? -2.923 0.706 -11.815 1.00 82.44 85 CYS A N 1
ATOM 666 C CA . CYS A 1 85 ? -4.261 1.079 -12.255 1.00 82.44 85 CYS A CA 1
ATOM 667 C C . CYS A 1 85 ? -5.268 -0.047 -11.965 1.00 82.44 85 CYS A C 1
ATOM 669 O O . CYS A 1 85 ? -5.119 -1.149 -12.496 1.00 82.44 85 CYS A O 1
ATOM 671 N N . PRO A 1 86 ? -6.333 0.204 -11.180 1.00 67.31 86 PRO A N 1
ATOM 672 C CA . PRO A 1 86 ? -7.460 -0.717 -11.132 1.00 67.31 86 PRO A CA 1
ATOM 673 C C . PRO A 1 86 ? -8.078 -0.788 -12.536 1.00 67.31 86 PRO A C 1
ATOM 675 O O . PRO A 1 86 ? -8.391 0.250 -13.123 1.00 67.31 86 PRO A O 1
ATOM 678 N N . LYS A 1 87 ? -8.207 -1.999 -13.098 1.00 64.75 87 LYS A N 1
ATOM 679 C CA . LYS A 1 87 ? -8.920 -2.205 -14.370 1.00 64.75 87 LYS A CA 1
ATOM 680 C C . LYS A 1 87 ? -10.328 -1.610 -14.222 1.00 64.75 87 LYS A C 1
ATOM 682 O O . LYS A 1 87 ? -10.990 -1.892 -13.225 1.00 64.75 87 LYS A O 1
ATOM 687 N N . LYS A 1 88 ? -10.711 -0.735 -15.157 1.00 50.72 88 LYS A N 1
ATOM 688 C CA . LYS A 1 88 ? -12.067 -0.174 -15.243 1.00 50.72 88 LYS A CA 1
ATOM 689 C C . LYS A 1 88 ? -13.084 -1.267 -15.534 1.00 50.72 88 LYS A C 1
ATOM 691 O O . LYS A 1 88 ? -12.718 -2.198 -16.285 1.00 50.72 88 LYS A O 1
#

Foldseek 3Di:
DDPPVPPPCCVVCVPQDDPSVVVVVVVVVVVVVVVCVVVVVVVQQVVLQVQLVVVLVVLCVVVVDDPPPPVNVVVSVVSSCVRNPDDD

pLDDT: mean 82.07, std 11.32, range [50.72, 96.44]